Protein AF-A0A7J2YLH3-F1 (afdb_monomer)

Nearest PDB structures (foldseek):
  5ym6-assembly2_C  TM=4.839E-01  e=7.925E-01  Porcine coronavirus HKU15
  5ym6-assembly1_B  TM=4.993E-01  e=1.207E+00  Porcine coronavirus HKU15
  5kux-assembly1_A  TM=5.737E-01  e=7.325E+00  synthetic construct

Foldseek 3Di:
DDQDKDKDKDKDWFQDVVVVRDIDIWIWIWIQGSVPRDIDIDIPCVCVVCVVVVDDPPVVVVVVVVVPPD

Radius of gyration: 19.3 Å; Cα contacts (8 Å, |Δi|>4): 76; chains: 1; bounding box: 26×49×48 Å

Solvent-accessible surface area (backbone atoms only — not comparable to full-atom values): 4452 Å² total; per-residue (Å²): 133,85,87,62,82,48,77,48,78,49,78,44,81,43,62,32,73,94,64,77,51,38,86,41,78,49,54,40,36,40,35,46,37,72,88,77,74,45,76,44,80,45,56,77,69,45,64,74,66,50,46,80,74,66,66,77,60,62,68,60,52,51,54,49,54,66,71,68,74,121

Structure (mmCIF, N/CA/C/O backbone):
data_AF-A0A7J2YLH3-F1
#
_entry.id   AF-A0A7J2YLH3-F1
#
loop_
_atom_site.group_PDB
_atom_site.id
_atom_site.type_symbol
_atom_site.label_atom_id
_atom_site.label_alt_id
_atom_site.label_comp_id
_atom_site.label_asym_id
_atom_site.label_entity_id
_atom_site.label_seq_id
_atom_site.pdbx_PDB_ins_code
_atom_site.Cartn_x
_atom_site.Cartn_y
_atom_site.Cartn_z
_atom_site.occupancy
_atom_site.B_iso_or_equiv
_atom_site.auth_seq_id
_atom_site.auth_comp_id
_atom_site.auth_asym_id
_atom_site.auth_atom_id
_atom_site.pdbx_PDB_model_num
ATOM 1 N N . MET A 1 1 ? 1.761 -30.465 -0.168 1.00 68.56 1 MET A N 1
ATOM 2 C CA . MET A 1 1 ? 2.124 -29.423 -1.156 1.00 68.56 1 MET A CA 1
ATOM 3 C C . MET A 1 1 ? 2.958 -28.367 -0.451 1.00 68.56 1 MET A C 1
ATOM 5 O O . MET A 1 1 ? 2.593 -28.024 0.668 1.00 68.56 1 MET A O 1
ATOM 9 N N . PRO A 1 2 ? 4.076 -27.901 -1.030 1.00 84.12 2 PRO A N 1
ATOM 10 C CA . PRO A 1 2 ? 4.855 -26.817 -0.439 1.00 84.12 2 PRO A CA 1
ATOM 11 C C . PRO A 1 2 ? 4.090 -25.488 -0.536 1.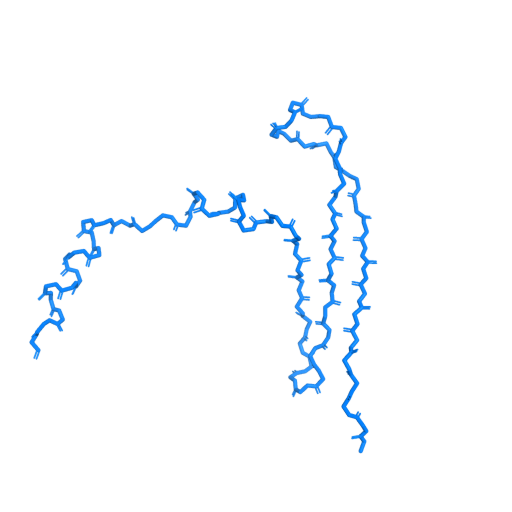00 84.12 2 PRO A C 1
ATOM 13 O O . PRO A 1 2 ? 3.448 -25.216 -1.547 1.00 84.12 2 PRO A O 1
ATOM 16 N N . ILE A 1 3 ? 4.164 -24.669 0.514 1.00 88.31 3 ILE A N 1
ATOM 17 C CA . ILE A 1 3 ? 3.660 -23.290 0.503 1.00 88.31 3 ILE A CA 1
ATOM 18 C C . ILE A 1 3 ? 4.686 -22.443 -0.254 1.00 88.31 3 ILE A C 1
ATOM 20 O O . ILE A 1 3 ? 5.833 -22.335 0.180 1.00 88.31 3 ILE A O 1
ATOM 24 N N . ILE A 1 4 ? 4.288 -21.865 -1.387 1.00 91.06 4 ILE A N 1
ATOM 25 C CA . ILE A 1 4 ? 5.159 -21.048 -2.238 1.00 91.06 4 ILE A CA 1
ATOM 26 C C . ILE A 1 4 ? 4.685 -19.601 -2.160 1.00 91.06 4 ILE A C 1
ATOM 28 O O . ILE A 1 4 ? 3.537 -19.298 -2.468 1.00 91.06 4 ILE A O 1
ATOM 32 N N . PHE A 1 5 ? 5.578 -18.705 -1.749 1.00 89.94 5 PHE A N 1
ATOM 33 C CA . PHE A 1 5 ? 5.312 -17.272 -1.754 1.00 89.94 5 PHE A CA 1
ATOM 34 C C . PHE A 1 5 ? 5.799 -16.669 -3.066 1.00 89.94 5 PHE A C 1
ATOM 36 O O . PHE A 1 5 ? 7.000 -16.643 -3.339 1.00 89.94 5 PHE A O 1
ATOM 43 N N . GLU A 1 6 ? 4.868 -16.158 -3.865 1.00 93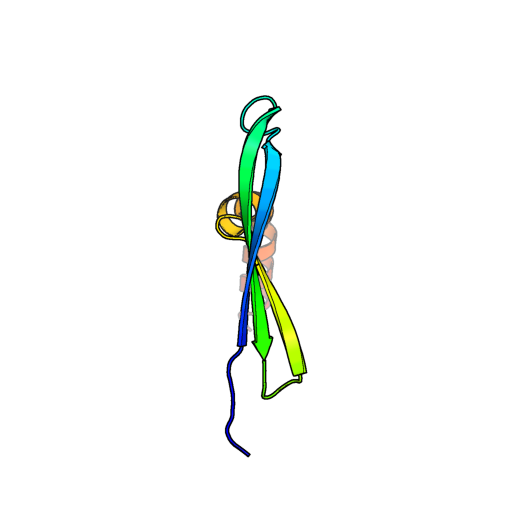.12 6 GLU A N 1
ATOM 44 C CA . GLU A 1 6 ? 5.174 -15.553 -5.156 1.00 93.12 6 GLU A CA 1
ATOM 45 C C . GLU A 1 6 ? 5.140 -14.028 -5.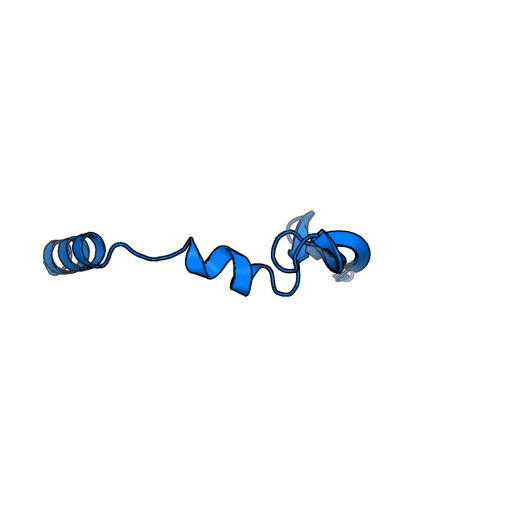076 1.00 93.12 6 GLU A C 1
ATOM 47 O O . GLU A 1 6 ? 4.282 -13.420 -4.425 1.00 93.12 6 GLU A O 1
ATOM 52 N N . LYS A 1 7 ? 6.093 -13.396 -5.766 1.00 94.19 7 LYS A N 1
ATOM 53 C CA . LYS A 1 7 ? 6.187 -11.942 -5.882 1.00 94.19 7 LYS A CA 1
ATOM 54 C C . LYS A 1 7 ? 6.449 -11.548 -7.326 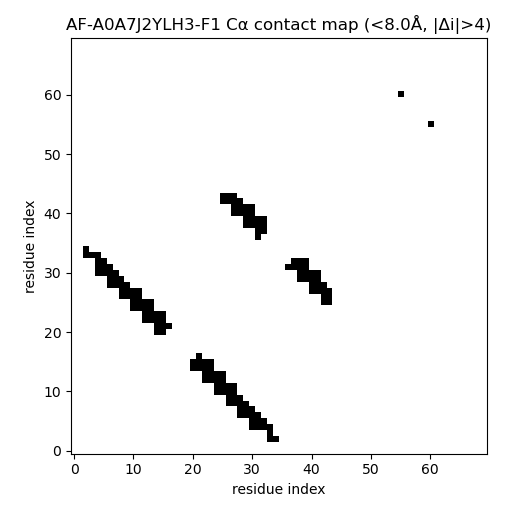1.00 94.19 7 LYS A C 1
ATOM 56 O O . LYS A 1 7 ? 7.430 -11.984 -7.921 1.00 94.19 7 LYS A O 1
ATOM 61 N N . THR A 1 8 ? 5.645 -10.628 -7.845 1.00 95.88 8 THR A N 1
ATOM 62 C CA . THR A 1 8 ? 5.859 -9.997 -9.152 1.00 95.88 8 THR A CA 1
ATOM 63 C C . THR A 1 8 ? 6.099 -8.508 -8.971 1.00 95.88 8 THR A C 1
ATOM 65 O O . THR A 1 8 ? 5.347 -7.839 -8.269 1.00 95.88 8 THR A O 1
ATOM 68 N N . ILE A 1 9 ? 7.133 -7.973 -9.620 1.00 96.12 9 ILE A N 1
ATOM 69 C CA . ILE A 1 9 ? 7.443 -6.541 -9.600 1.00 96.12 9 ILE A CA 1
ATOM 70 C C . ILE A 1 9 ? 7.138 -5.960 -10.977 1.00 96.12 9 ILE A C 1
ATOM 72 O O . ILE A 1 9 ? 7.580 -6.499 -11.990 1.00 96.12 9 ILE A O 1
ATOM 76 N N . LYS A 1 10 ? 6.400 -4.850 -11.012 1.00 95.44 10 LYS A N 1
ATOM 77 C CA . LYS A 1 10 ? 6.157 -4.059 -12.222 1.00 95.44 10 LYS A CA 1
ATOM 78 C C . LYS A 1 10 ? 6.542 -2.609 -11.978 1.00 95.44 10 LYS A C 1
ATOM 80 O O . LYS A 1 10 ? 6.375 -2.098 -10.875 1.00 95.44 10 LYS A O 1
ATOM 85 N N . GLN A 1 11 ? 7.039 -1.950 -13.015 1.00 94.44 11 GLN A N 1
ATOM 86 C CA . GLN A 1 11 ? 7.336 -0.522 -12.989 1.00 94.44 11 GLN A CA 1
ATOM 87 C C . GLN A 1 11 ? 6.425 0.193 -13.979 1.00 94.44 11 GLN A C 1
ATOM 89 O O . GLN A 1 11 ? 6.242 -0.282 -15.100 1.00 94.44 11 GLN A O 1
ATOM 94 N N . ALA A 1 12 ? 5.862 1.321 -13.564 1.00 92.44 12 ALA A N 1
ATOM 95 C CA . ALA A 1 12 ? 5.086 2.202 -14.421 1.00 92.44 12 ALA A CA 1
ATOM 96 C C . ALA A 1 12 ? 5.711 3.593 -14.411 1.00 92.44 12 ALA A C 1
ATOM 98 O O . ALA A 1 12 ? 6.081 4.095 -13.351 1.00 92.44 12 ALA A O 1
ATOM 99 N N . LYS A 1 13 ? 5.794 4.216 -15.585 1.00 94.38 13 LYS A N 1
ATOM 100 C CA . LYS A 1 13 ? 6.167 5.624 -15.707 1.00 94.38 13 LYS A CA 1
ATOM 101 C C . LYS A 1 13 ? 4.905 6.471 -15.668 1.00 94.38 13 LYS A C 1
ATOM 103 O O . LYS A 1 13 ? 3.933 6.146 -16.348 1.00 94.38 13 LYS A O 1
ATOM 108 N N . ILE A 1 14 ? 4.925 7.528 -14.871 1.00 92.38 14 ILE A N 1
ATOM 109 C CA . ILE A 1 14 ? 3.836 8.493 -14.761 1.00 92.38 14 ILE A CA 1
ATOM 110 C C . ILE A 1 14 ? 4.395 9.909 -14.843 1.00 92.38 14 ILE A C 1
ATOM 112 O O . ILE A 1 14 ? 5.552 10.141 -14.507 1.00 92.38 14 ILE A O 1
ATOM 11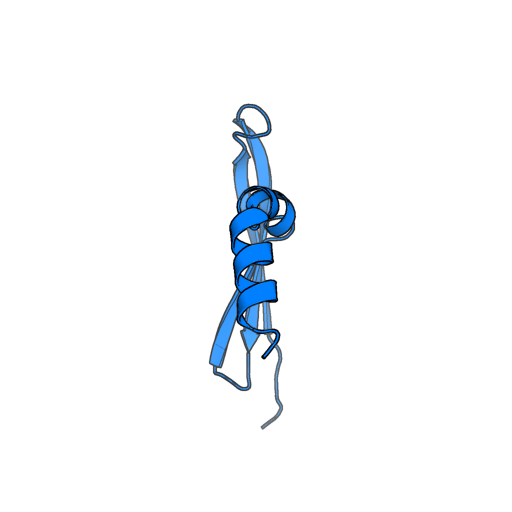6 N N . LEU A 1 15 ? 3.546 10.864 -15.203 1.00 93.88 15 LEU A N 1
ATOM 117 C CA . LEU A 1 15 ? 3.821 12.272 -14.948 1.00 93.88 15 LEU A CA 1
ATOM 118 C C . LEU A 1 15 ? 3.324 12.590 -13.538 1.00 93.88 15 LEU A C 1
ATOM 120 O O . LEU A 1 15 ? 2.123 12.512 -13.272 1.00 93.88 15 LEU A O 1
ATOM 124 N N . ASN A 1 16 ? 4.234 12.889 -12.612 1.00 88.50 16 ASN A N 1
ATOM 125 C CA . ASN A 1 16 ? 3.878 13.074 -11.209 1.00 88.50 16 ASN A CA 1
ATOM 126 C C . ASN A 1 16 ? 3.393 14.514 -10.949 1.00 88.50 16 ASN A C 1
ATOM 128 O O . ASN A 1 16 ? 4.203 15.445 -11.009 1.00 88.50 16 ASN A O 1
ATOM 132 N N . PRO A 1 17 ? 2.114 14.731 -10.584 1.00 87.06 17 PRO A N 1
ATOM 133 C CA . PRO A 1 17 ? 1.592 16.072 -10.318 1.00 87.06 17 PRO A CA 1
ATOM 134 C C . PRO A 1 17 ? 2.280 16.761 -9.127 1.00 87.06 17 PRO A C 1
ATOM 136 O O . PRO A 1 17 ? 2.354 17.984 -9.086 1.00 87.06 17 PRO A O 1
ATOM 139 N N . LEU A 1 18 ? 2.853 16.003 -8.186 1.00 84.75 18 LEU A N 1
ATOM 140 C CA . LEU A 1 18 ? 3.597 16.542 -7.040 1.00 84.75 18 LEU A CA 1
ATOM 141 C C . LEU A 1 18 ? 4.984 17.074 -7.421 1.00 84.75 18 LEU A C 1
ATOM 143 O O . LEU A 1 18 ? 5.588 17.805 -6.644 1.00 84.75 18 LEU A O 1
ATOM 147 N N . LYS A 1 19 ? 5.489 16.699 -8.601 1.00 89.06 19 LYS A N 1
ATOM 148 C CA . LYS A 1 19 ? 6.774 17.145 -9.158 1.00 89.06 19 LYS A CA 1
ATOM 149 C C . LYS A 1 19 ? 6.575 18.056 -10.376 1.00 89.06 19 LYS A C 1
ATOM 151 O O . LYS A 1 19 ? 7.440 18.122 -11.239 1.00 89.06 19 LYS A O 1
ATOM 156 N N . GLY A 1 20 ? 5.416 18.712 -10.494 1.00 93.38 20 GLY A N 1
ATOM 157 C CA . GLY A 1 20 ? 5.113 19.574 -11.641 1.00 93.38 20 GLY A CA 1
ATOM 158 C C . GLY A 1 20 ? 4.995 18.805 -12.959 1.00 93.38 20 GLY A C 1
ATOM 159 O O . GLY A 1 20 ? 5.463 19.285 -13.985 1.00 93.38 20 GLY A O 1
ATOM 160 N N . PHE A 1 21 ? 4.398 17.609 -12.923 1.00 93.44 21 PHE A N 1
ATOM 161 C CA . PHE A 1 21 ? 4.208 16.723 -14.081 1.00 93.44 21 PHE A CA 1
ATOM 162 C C . PHE A 1 21 ? 5.506 16.241 -14.741 1.00 93.44 21 PHE A C 1
ATOM 164 O O . PHE A 1 21 ? 5.508 15.881 -15.912 1.00 93.44 21 PHE A O 1
ATOM 171 N N . GLN A 1 22 ? 6.609 16.191 -13.998 1.00 96.12 22 GLN A N 1
ATOM 172 C CA . GLN A 1 22 ? 7.830 15.528 -14.454 1.00 96.12 22 GLN A CA 1
ATOM 173 C C . GLN A 1 22 ? 7.677 14.001 -14.443 1.00 96.12 22 GLN A C 1
ATOM 175 O O . GLN A 1 22 ? 6.877 13.456 -13.673 1.00 96.12 22 GLN A O 1
ATOM 180 N N . ASP A 1 23 ? 8.476 13.321 -15.269 1.00 95.88 23 ASP A N 1
ATOM 181 C CA . ASP A 1 23 ? 8.548 11.861 -15.299 1.00 95.88 23 ASP A CA 1
ATOM 182 C C . ASP A 1 23 ? 8.935 11.297 -13.928 1.00 95.88 23 ASP A C 1
ATOM 184 O O . ASP A 1 23 ? 9.920 11.698 -13.303 1.00 95.88 23 ASP A O 1
ATOM 188 N N . ASP A 1 24 ? 8.166 10.315 -13.478 1.00 92.31 24 ASP A N 1
ATOM 189 C CA . ASP A 1 24 ? 8.415 9.565 -12.258 1.00 92.31 24 ASP A CA 1
ATOM 190 C C . ASP A 1 24 ? 8.129 8.080 -12.481 1.00 92.31 24 ASP A C 1
ATOM 192 O O . ASP A 1 24 ? 7.335 7.704 -13.346 1.00 92.31 24 ASP A O 1
ATOM 196 N N . SER A 1 25 ? 8.775 7.221 -11.696 1.00 92.38 25 SER A N 1
ATOM 197 C CA . SER A 1 25 ? 8.598 5.769 -11.788 1.00 92.38 25 SER A CA 1
ATOM 198 C C . SER A 1 25 ? 7.967 5.228 -10.514 1.00 92.38 25 SER A C 1
ATOM 200 O O . SER A 1 25 ? 8.506 5.385 -9.419 1.00 92.38 25 SER A O 1
ATOM 202 N N . ILE A 1 26 ? 6.833 4.546 -10.658 1.00 91.50 26 ILE A N 1
ATOM 203 C CA . ILE A 1 26 ? 6.166 3.839 -9.567 1.00 91.50 26 ILE A CA 1
ATOM 204 C C . ILE A 1 26 ? 6.465 2.349 -9.688 1.00 91.50 26 ILE A C 1
ATOM 206 O O . ILE A 1 26 ? 6.251 1.732 -10.732 1.00 91.50 26 ILE A O 1
ATOM 210 N N . THR A 1 27 ? 6.921 1.757 -8.585 1.00 93.69 27 THR A N 1
ATOM 211 C CA . THR A 1 27 ? 7.104 0.309 -8.465 1.00 93.69 27 THR A CA 1
ATOM 212 C C . THR A 1 27 ? 5.906 -0.320 -7.759 1.00 93.69 27 THR A C 1
ATOM 214 O O . THR A 1 27 ? 5.623 0.001 -6.603 1.00 93.69 27 THR A O 1
ATOM 217 N N . PHE A 1 28 ? 5.253 -1.253 -8.445 1.00 94.06 28 PHE A N 1
ATOM 218 C CA . PHE A 1 28 ? 4.198 -2.110 -7.918 1.00 94.06 28 PHE A CA 1
ATOM 219 C C . PHE A 1 28 ? 4.779 -3.481 -7.585 1.00 94.06 28 PHE A C 1
ATOM 221 O O . PHE A 1 28 ? 5.393 -4.119 -8.441 1.00 94.06 28 PHE A O 1
ATOM 228 N N . GLU A 1 29 ? 4.565 -3.955 -6.362 1.00 95.62 29 GLU A N 1
ATOM 229 C CA . GLU A 1 29 ? 4.807 -5.349 -5.999 1.00 95.62 29 GLU A CA 1
ATOM 230 C C . GLU A 1 29 ? 3.469 -6.057 -5.800 1.00 95.62 29 GLU A C 1
ATOM 232 O O . GLU A 1 29 ? 2.671 -5.662 -4.955 1.00 95.62 29 GLU A O 1
ATOM 237 N N . TYR A 1 30 ? 3.236 -7.123 -6.553 1.00 94.75 30 TYR A N 1
ATOM 238 C CA . TYR A 1 30 ? 2.115 -8.028 -6.347 1.00 94.75 30 TYR A CA 1
ATOM 239 C C . TYR A 1 30 ? 2.616 -9.231 -5.566 1.00 94.75 30 TYR A C 1
ATOM 241 O O . TYR A 1 30 ? 3.593 -9.863 -5.973 1.00 94.75 30 TYR A O 1
ATOM 249 N N . ARG A 1 31 ? 1.977 -9.524 -4.436 1.00 94.94 31 ARG A N 1
ATOM 250 C CA . ARG A 1 31 ? 2.285 -10.687 -3.601 1.00 94.94 31 ARG A CA 1
ATOM 251 C C . ARG A 1 31 ? 1.063 -11.583 -3.527 1.00 94.94 31 ARG A C 1
ATOM 253 O O . ARG A 1 31 ? 0.010 -11.119 -3.086 1.00 94.94 31 ARG A O 1
ATOM 260 N N . ALA A 1 32 ? 1.221 -12.827 -3.961 1.00 94.44 32 ALA A N 1
ATOM 261 C CA . ALA A 1 32 ? 0.185 -13.840 -3.841 1.00 94.44 32 ALA A CA 1
ATOM 262 C C . ALA A 1 32 ? 0.289 -14.490 -2.462 1.00 94.44 32 ALA A C 1
ATOM 264 O O . ALA A 1 32 ? 1.357 -14.971 -2.081 1.00 94.44 32 ALA A O 1
ATOM 265 N N . ASP A 1 33 ? -0.807 -14.468 -1.708 1.00 92.50 33 ASP A N 1
ATOM 266 C CA . ASP A 1 33 ? -0.920 -15.170 -0.438 1.00 92.50 33 ASP A CA 1
ATOM 267 C C . ASP A 1 33 ? -1.341 -16.627 -0.700 1.00 92.50 33 ASP A C 1
ATOM 269 O O . ASP A 1 33 ? -2.494 -16.871 -1.072 1.00 92.50 33 ASP A O 1
ATOM 273 N N . PRO A 1 34 ? -0.443 -17.606 -0.494 1.00 91.62 34 PRO A N 1
ATOM 274 C CA . PRO A 1 34 ? -0.737 -19.013 -0.749 1.00 91.62 34 PRO A CA 1
ATOM 275 C C . PRO A 1 34 ? -1.724 -19.626 0.254 1.00 91.62 34 PRO A C 1
ATOM 277 O O . PRO A 1 34 ? -2.229 -20.718 0.007 1.00 91.62 34 PRO A O 1
ATOM 280 N N . LEU A 1 35 ? -1.999 -18.960 1.382 1.00 92.50 35 LEU A N 1
ATOM 281 C CA . LEU A 1 35 ? -2.930 -19.444 2.405 1.00 92.50 35 LEU A CA 1
ATOM 282 C C . LEU A 1 35 ? -4.363 -18.978 2.152 1.00 92.50 35 LEU A C 1
ATOM 284 O O . LEU A 1 35 ? -5.306 -19.696 2.473 1.00 92.50 35 LEU A O 1
ATOM 288 N N . THR A 1 36 ? -4.536 -17.781 1.586 1.00 91.00 36 THR A N 1
ATOM 289 C CA . THR A 1 36 ? -5.866 -17.193 1.347 1.00 91.00 36 THR A CA 1
ATOM 290 C C . THR A 1 36 ? -6.243 -17.100 -0.130 1.00 91.00 36 THR A C 1
ATOM 292 O O . THR A 1 36 ? -7.390 -16.786 -0.445 1.00 91.00 36 THR A O 1
ATOM 295 N N . GLY A 1 37 ? -5.297 -17.338 -1.045 1.00 89.31 37 GLY A N 1
ATOM 296 C CA . GLY A 1 37 ? -5.476 -17.162 -2.489 1.00 89.31 37 GLY A CA 1
ATOM 297 C C . GLY A 1 37 ? -5.626 -15.698 -2.920 1.00 89.31 37 GLY A C 1
ATOM 298 O O . GLY A 1 37 ? -5.977 -15.423 -4.066 1.00 89.31 37 GLY A O 1
ATOM 299 N N . ARG A 1 38 ? -5.401 -14.740 -2.011 1.00 92.69 38 ARG A N 1
ATOM 300 C CA . ARG A 1 38 ? -5.562 -13.307 -2.281 1.00 92.69 38 ARG A CA 1
ATOM 301 C C . ARG A 1 38 ? -4.272 -12.707 -2.821 1.00 92.69 38 ARG A C 1
ATOM 303 O O . ARG A 1 38 ? -3.180 -13.034 -2.366 1.00 92.69 38 ARG A O 1
ATOM 310 N N . ASN A 1 39 ? -4.411 -11.745 -3.727 1.00 93.00 39 ASN A N 1
ATOM 311 C CA . ASN A 1 39 ? -3.302 -10.900 -4.153 1.00 93.00 39 ASN A CA 1
ATOM 312 C C . ASN A 1 39 ? -3.285 -9.595 -3.362 1.00 93.00 39 ASN A C 1
ATOM 314 O O . ASN A 1 39 ? -4.304 -8.919 -3.230 1.00 93.00 39 ASN A O 1
ATOM 318 N N . THR A 1 40 ? -2.101 -9.205 -2.907 1.00 94.12 40 THR A N 1
ATOM 319 C CA . THR A 1 40 ? -1.854 -7.903 -2.288 1.00 94.12 40 THR A CA 1
ATOM 320 C C . THR A 1 40 ? -1.002 -7.054 -3.219 1.00 94.12 40 THR A C 1
ATOM 322 O O . THR A 1 40 ? 0.051 -7.499 -3.674 1.00 94.12 40 THR A O 1
ATOM 325 N N . THR A 1 41 ? -1.443 -5.823 -3.482 1.00 94.06 41 THR A N 1
ATOM 326 C CA . THR A 1 41 ? -0.654 -4.828 -4.218 1.00 94.06 41 THR A CA 1
ATOM 327 C C . THR A 1 41 ? 0.059 -3.922 -3.226 1.00 94.06 41 THR A C 1
ATOM 329 O O . THR A 1 41 ? -0.576 -3.292 -2.384 1.00 94.06 41 THR A O 1
ATOM 332 N N . ILE A 1 42 ? 1.377 -3.827 -3.343 1.00 92.44 42 ILE A N 1
ATOM 333 C CA . ILE A 1 42 ? 2.217 -2.939 -2.548 1.00 92.44 42 ILE A CA 1
ATOM 334 C C . ILE A 1 42 ? 2.772 -1.866 -3.472 1.00 92.44 42 ILE A C 1
ATOM 336 O O . ILE A 1 42 ? 3.471 -2.160 -4.441 1.00 92.44 42 ILE A O 1
ATOM 340 N N . ILE A 1 43 ? 2.481 -0.613 -3.140 1.00 91.44 43 ILE A N 1
ATOM 341 C CA . ILE A 1 43 ? 2.998 0.561 -3.839 1.00 91.44 43 ILE A CA 1
ATOM 342 C C . ILE A 1 43 ? 3.946 1.268 -2.875 1.00 91.44 43 ILE A C 1
ATOM 344 O O . ILE A 1 43 ? 3.518 1.847 -1.872 1.00 91.44 43 ILE A O 1
ATOM 348 N N . LYS A 1 44 ? 5.252 1.183 -3.137 1.00 83.75 44 LYS A N 1
ATOM 349 C CA . LYS A 1 44 ? 6.260 1.781 -2.250 1.00 83.75 44 LYS A CA 1
ATOM 350 C C . LYS A 1 44 ? 6.088 3.297 -2.189 1.00 83.75 44 LYS A C 1
ATOM 352 O O . LYS A 1 44 ? 5.899 3.943 -3.211 1.00 83.75 44 LYS A O 1
ATOM 357 N N . GLY A 1 45 ? 6.150 3.855 -0.981 1.00 81.69 45 GLY A N 1
ATOM 358 C CA . GLY A 1 45 ? 5.997 5.295 -0.749 1.00 81.69 45 GLY A CA 1
ATOM 359 C C . GLY A 1 45 ? 4.555 5.807 -0.801 1.00 81.69 45 GLY A C 1
ATOM 360 O O . GLY A 1 45 ? 4.325 6.953 -0.424 1.00 81.69 45 GLY A O 1
ATOM 361 N N . MET A 1 46 ? 3.575 4.971 -1.173 1.00 85.12 46 MET A N 1
ATOM 362 C CA . MET A 1 46 ? 2.169 5.381 -1.204 1.00 85.12 46 MET A CA 1
ATOM 363 C C . MET A 1 46 ? 1.694 5.816 0.179 1.00 85.12 46 MET A C 1
ATOM 365 O O . MET A 1 46 ? 1.061 6.855 0.283 1.00 85.12 46 MET A O 1
ATOM 369 N N . LEU A 1 47 ? 2.090 5.115 1.250 1.00 82.25 47 LEU A N 1
ATOM 370 C CA . LEU A 1 47 ? 1.736 5.502 2.620 1.00 82.25 47 LEU A CA 1
ATOM 371 C C . LEU A 1 47 ? 2.155 6.943 2.962 1.00 82.25 47 LEU A C 1
ATOM 373 O O . LEU A 1 47 ? 1.387 7.655 3.595 1.00 82.25 47 LEU A O 1
ATOM 377 N N . ASN A 1 48 ? 3.314 7.407 2.486 1.00 82.25 48 ASN A N 1
ATOM 378 C CA . ASN A 1 48 ? 3.761 8.787 2.712 1.00 82.25 48 ASN A CA 1
ATOM 379 C C . ASN A 1 48 ? 2.849 9.801 2.002 1.00 82.25 48 ASN A C 1
ATOM 381 O O . ASN A 1 48 ? 2.646 10.909 2.491 1.00 82.25 48 ASN A O 1
ATOM 385 N N . TYR A 1 49 ? 2.292 9.418 0.851 1.00 79.50 49 TYR A N 1
ATOM 386 C CA . TYR A 1 49 ? 1.335 10.230 0.108 1.00 79.50 49 TYR A CA 1
ATOM 387 C C . TYR A 1 49 ? -0.056 10.229 0.751 1.00 79.50 49 TYR A C 1
ATOM 389 O O . TYR A 1 49 ? -0.632 11.298 0.936 1.00 79.50 49 TYR A O 1
ATOM 397 N N . ILE A 1 50 ? -0.603 9.054 1.085 1.00 83.56 50 ILE A N 1
ATOM 398 C CA . ILE A 1 50 ? -1.949 8.938 1.672 1.00 83.56 50 ILE A CA 1
ATOM 399 C C . ILE A 1 50 ? -1.998 9.312 3.151 1.00 83.56 50 ILE A C 1
ATOM 401 O O . ILE A 1 50 ? -3.045 9.747 3.608 1.00 83.56 50 ILE A O 1
ATOM 405 N N . GLY A 1 51 ? -0.895 9.196 3.893 1.00 83.00 51 GLY A N 1
ATOM 406 C CA . GLY A 1 51 ? -0.855 9.437 5.338 1.00 83.00 51 GLY A CA 1
ATOM 407 C C . GLY A 1 51 ? -1.365 10.822 5.736 1.00 83.00 51 GLY A C 1
ATOM 408 O O . GLY A 1 51 ? -2.092 10.948 6.710 1.00 83.00 51 GLY A O 1
ATOM 409 N N . ARG A 1 52 ? -1.105 11.848 4.916 1.00 80.50 52 ARG A N 1
ATOM 410 C CA . ARG A 1 52 ? -1.638 13.209 5.123 1.00 80.50 52 ARG A CA 1
ATOM 411 C C . ARG A 1 52 ? -3.161 13.327 4.991 1.00 80.50 52 ARG A C 1
ATOM 413 O O . ARG A 1 52 ? -3.718 14.348 5.360 1.00 80.50 52 ARG A O 1
ATOM 420 N N . PHE A 1 53 ? -3.818 12.326 4.413 1.00 81.62 53 PHE A N 1
ATOM 421 C CA . PHE A 1 53 ? -5.275 12.235 4.314 1.00 81.62 53 PHE A CA 1
ATOM 422 C C . PHE A 1 53 ? -5.864 11.268 5.349 1.00 81.62 53 PHE A C 1
ATOM 424 O O . PHE A 1 53 ? -7.076 11.229 5.518 1.00 81.62 53 PHE A O 1
ATOM 431 N N . LEU A 1 54 ? -5.022 10.495 6.042 1.00 82.00 54 LEU A N 1
ATOM 432 C CA . LEU A 1 54 ? -5.403 9.575 7.116 1.00 82.00 54 LEU A CA 1
ATOM 433 C C . LEU A 1 54 ? -5.195 10.234 8.488 1.00 82.00 54 LEU A C 1
ATOM 435 O O . LEU A 1 54 ? -4.670 9.614 9.410 1.00 82.00 54 LEU A O 1
ATOM 439 N N . ILE A 1 55 ? -5.543 11.516 8.595 1.00 82.81 55 ILE A N 1
ATOM 440 C CA . ILE A 1 55 ? -5.439 12.272 9.842 1.00 82.81 55 ILE A CA 1
ATOM 441 C C . ILE A 1 55 ? -6.688 11.978 10.672 1.00 82.81 55 ILE A C 1
ATOM 443 O O . ILE A 1 55 ? -7.807 12.075 10.166 1.00 82.81 55 ILE A O 1
ATOM 447 N N . SER A 1 56 ? -6.487 11.598 11.931 1.00 84.69 56 SER A N 1
ATOM 448 C CA . SER A 1 56 ? -7.575 11.448 12.893 1.00 84.69 56 SER A CA 1
ATOM 449 C C . SER A 1 56 ? -8.118 12.817 13.286 1.00 84.69 56 SER A C 1
ATOM 451 O O . SER A 1 56 ? -7.358 13.762 13.489 1.00 84.69 56 SER A O 1
ATOM 453 N N . ASP A 1 57 ? -9.434 12.912 13.429 1.00 88.75 57 ASP A N 1
ATOM 454 C CA . ASP A 1 57 ? -10.053 14.047 14.103 1.00 88.75 57 ASP A CA 1
ATOM 455 C C . ASP A 1 57 ? -9.793 13.909 15.610 1.00 88.75 57 ASP A C 1
ATOM 457 O O . ASP A 1 57 ? -10.343 13.020 16.264 1.00 88.75 57 ASP A O 1
ATOM 461 N N . GLU A 1 58 ? -8.895 14.743 16.137 1.00 91.62 58 GLU A N 1
ATOM 462 C CA . GLU A 1 58 ? -8.465 14.697 17.537 1.00 91.62 58 GLU A CA 1
ATOM 463 C C . GLU A 1 58 ? -9.617 14.989 18.510 1.00 91.62 58 GLU A C 1
ATOM 465 O O . GLU A 1 58 ? -9.688 14.370 19.573 1.00 91.62 58 GLU A O 1
ATOM 470 N N . GLU A 1 59 ? -10.563 15.864 18.147 1.00 92.12 59 GLU A N 1
ATOM 471 C CA . GLU A 1 59 ? -11.727 16.159 18.992 1.00 92.12 59 GLU A CA 1
ATOM 472 C C . GLU A 1 59 ? -12.659 14.948 19.067 1.00 92.12 59 GLU A C 1
ATOM 474 O O . GLU A 1 59 ? -13.107 14.553 20.150 1.00 92.12 59 GLU A O 1
ATOM 479 N N . LEU A 1 60 ? -12.915 14.309 17.921 1.00 92.19 60 LEU A N 1
ATOM 480 C CA . LEU A 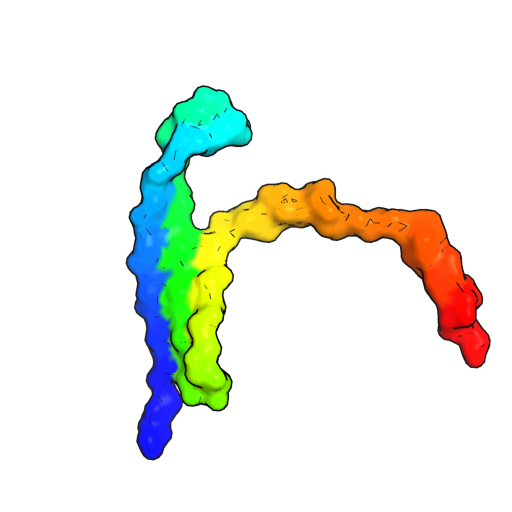1 60 ? -13.708 13.084 17.871 1.00 92.19 60 LEU A CA 1
ATOM 481 C C . LEU A 1 60 ? -13.017 11.942 18.626 1.00 92.19 60 LEU A C 1
ATOM 483 O O . LEU A 1 60 ? -13.6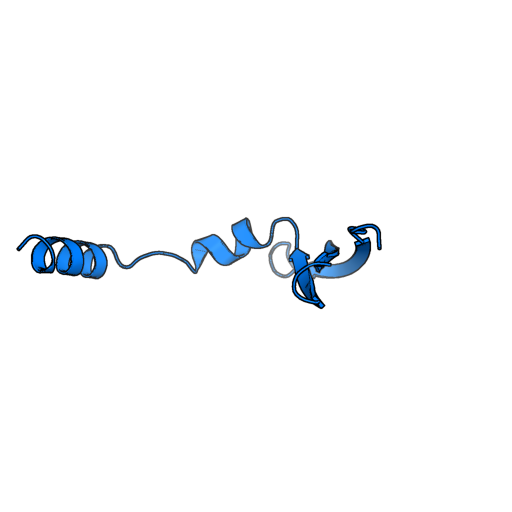76 11.208 19.366 1.00 92.19 60 LEU A O 1
ATOM 487 N N . LEU A 1 61 ? -11.700 11.799 18.466 1.00 92.88 61 LEU A N 1
ATOM 488 C CA . LEU A 1 61 ? -10.908 10.782 19.150 1.00 92.88 61 LEU A CA 1
ATOM 489 C C . LEU A 1 61 ? -10.969 10.974 20.669 1.00 92.88 61 LEU A C 1
ATOM 491 O O . LEU A 1 61 ? -11.237 10.019 21.398 1.00 92.88 61 LEU A O 1
ATOM 495 N N . GLN A 1 62 ? -10.799 12.207 21.148 1.00 94.62 62 GLN A N 1
ATOM 496 C CA . GLN A 1 62 ? -10.902 12.531 22.567 1.00 94.62 62 GLN A CA 1
ATOM 497 C C . GLN A 1 62 ? -12.318 12.280 23.104 1.00 94.62 62 GLN A C 1
ATOM 499 O O . GLN A 1 62 ? -12.475 11.69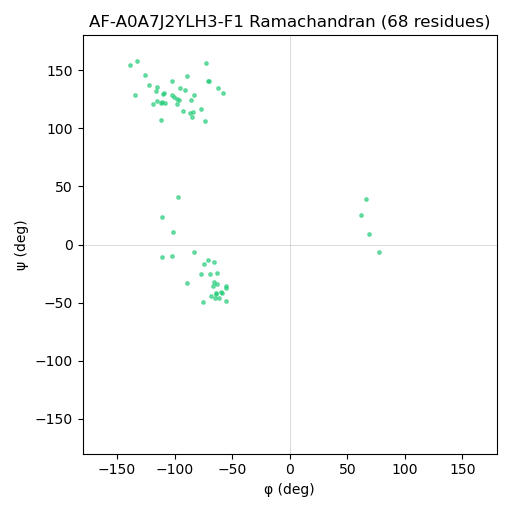4 24.175 1.00 94.62 62 GLN A O 1
ATOM 504 N N . SER A 1 63 ? -13.356 12.642 22.340 1.00 94.75 63 SER A N 1
ATOM 505 C CA . SER A 1 63 ? -14.750 12.347 22.695 1.00 94.75 63 SER A CA 1
ATOM 506 C C . SER A 1 63 ? -15.005 10.845 22.847 1.00 94.75 63 SER A C 1
ATOM 508 O O . SER A 1 63 ? -15.693 10.427 23.779 1.00 94.75 63 SER A O 1
ATOM 510 N N . LEU A 1 64 ? -14.450 10.025 21.949 1.00 94.56 64 LEU A N 1
ATOM 511 C CA . LEU A 1 64 ? -14.556 8.568 22.025 1.00 94.56 64 LEU A CA 1
ATOM 512 C C . LEU A 1 64 ? -13.850 8.019 23.267 1.00 94.56 64 LEU A C 1
ATOM 514 O O . LEU A 1 64 ? -14.454 7.226 23.982 1.00 94.56 64 LEU A O 1
ATOM 518 N N . VAL A 1 65 ? -12.624 8.475 23.552 1.00 95.19 65 VAL A N 1
ATOM 519 C CA . VAL A 1 65 ? -11.853 8.046 24.732 1.00 95.19 65 VAL A CA 1
ATOM 520 C C . VAL A 1 65 ? -12.637 8.274 26.022 1.00 95.19 65 VAL A C 1
ATOM 522 O O . VAL A 1 65 ? -12.740 7.353 26.830 1.00 95.19 65 VAL A O 1
ATOM 525 N N . GLU A 1 66 ? -13.215 9.463 26.210 1.00 95.75 66 GLU A N 1
ATOM 526 C CA . GLU A 1 66 ? -13.982 9.768 27.424 1.00 95.75 66 GLU A CA 1
ATOM 527 C C . GLU A 1 66 ? -15.270 8.937 27.526 1.00 95.75 66 GLU A C 1
ATOM 529 O O . GLU A 1 66 ? -15.624 8.492 28.613 1.00 95.75 66 GLU A 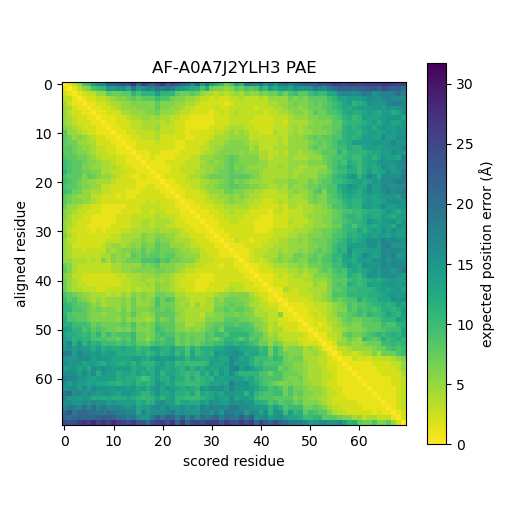O 1
ATOM 534 N N . LYS A 1 67 ? -15.941 8.647 26.403 1.00 93.94 67 LYS A N 1
ATOM 535 C CA . LYS A 1 67 ? -17.153 7.807 26.388 1.00 93.94 67 LYS A CA 1
ATOM 536 C C . LYS A 1 67 ? -16.895 6.333 26.706 1.00 93.94 67 LYS A C 1
ATOM 538 O O . LYS A 1 67 ? -17.819 5.650 27.125 1.00 93.94 67 LYS A O 1
ATOM 543 N N . THR A 1 68 ? -15.686 5.828 26.465 1.00 93.88 68 THR A N 1
ATOM 544 C CA . THR A 1 68 ? -15.334 4.405 26.652 1.00 93.88 68 THR A CA 1
ATOM 545 C C . THR A 1 68 ? -14.566 4.119 27.945 1.00 93.88 68 THR A C 1
ATOM 547 O O . THR A 1 68 ? -13.986 3.046 28.084 1.00 93.88 68 THR A O 1
ATOM 550 N N . ARG A 1 69 ? -14.479 5.087 28.866 1.00 88.31 69 ARG A N 1
ATOM 551 C CA . ARG A 1 69 ? -13.775 4.939 30.153 1.00 88.31 69 ARG A CA 1
ATOM 552 C C . ARG A 1 69 ? -14.600 4.272 31.260 1.00 88.31 69 ARG A C 1
ATOM 554 O O . ARG A 1 69 ? -14.037 4.001 32.319 1.00 88.31 69 ARG A O 1
ATOM 561 N N . GLU A 1 70 ? -15.881 4.016 31.014 1.00 63.28 70 GLU A N 1
ATOM 562 C CA . GLU A 1 70 ? -16.790 3.246 31.879 1.00 63.28 70 GLU A CA 1
ATOM 563 C C . GLU A 1 70 ? -16.918 1.796 31.396 1.00 63.28 70 GLU A C 1
ATOM 565 O O . GLU A 1 70 ? -17.018 0.902 32.267 1.00 63.28 70 GLU A O 1
#

pLDDT: mean 89.93, std 6.2, range [63.28, 96.12]

Mean predicted aligned error: 7.38 Å

Secondary structure (DSSP, 8-state):
-----EEEEEEEEEEEGGGTTEEEEEEEEEEE-TTT--EEEEETTHHHHHGGG----HHHHHHHHHHT--

Sequence (70 aa):
MPIIFEKTIKQAKILNPLKGFQDDSITFEYRADPLTGRNTTIIKGMLNYIGRFLISDEELLQSLVEKTRE